Protein AF-A0A0F3N2S3-F1 (afdb_monomer_lite)

Foldseek 3Di:
DVVVLVVLLCVLQVQLVVLCVQLVVCVVVVVNVSNVVSNVSSVVSVVSSVVSSVVVVVD

Organism: NCBI:txid1359164

pLDDT: mean 87.01, std 15.19, range [48.16, 98.38]

Structure (mmCIF, N/CA/C/O backbone):
data_AF-A0A0F3N2S3-F1
#
_entry.id   AF-A0A0F3N2S3-F1
#
loop_
_atom_site.group_PDB
_atom_site.id
_atom_site.type_symbol
_atom_site.label_atom_id
_atom_site.label_alt_id
_atom_site.label_comp_id
_atom_site.label_asym_id
_atom_site.label_entity_id
_atom_site.label_seq_id
_atom_site.pdbx_PDB_ins_code
_atom_site.Cartn_x
_atom_site.Cartn_y
_atom_site.Cartn_z
_atom_site.occupancy
_atom_site.B_iso_or_equiv
_atom_site.auth_seq_id
_atom_site.auth_comp_id
_atom_site.auth_asym_id
_atom_site.auth_atom_id
_atom_site.pdbx_PDB_model_num
ATOM 1 N N . MET A 1 1 ? -24.951 1.404 15.604 1.00 56.34 1 MET A N 1
ATOM 2 C CA . MET A 1 1 ? -23.642 2.094 15.726 1.00 56.34 1 MET A CA 1
ATOM 3 C C . MET A 1 1 ? -22.467 1.157 15.469 1.00 56.34 1 MET A C 1
ATOM 5 O O . MET A 1 1 ? -21.620 1.534 14.672 1.00 56.34 1 MET A O 1
ATOM 9 N N . GLN A 1 2 ? -22.429 -0.052 16.052 1.00 60.47 2 GLN A N 1
ATOM 10 C CA . GLN A 1 2 ? -21.382 -1.050 15.755 1.00 60.47 2 GLN A CA 1
ATOM 11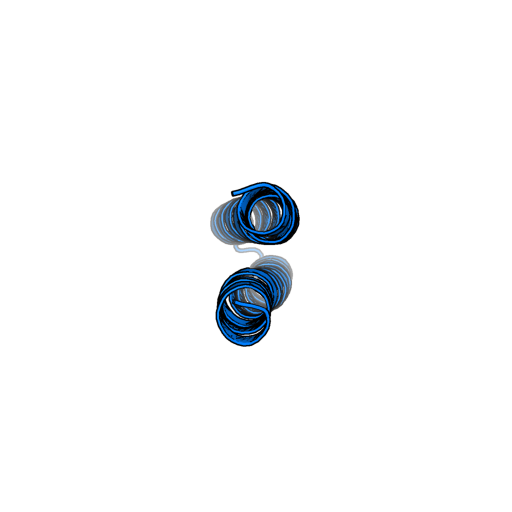 C C . GLN A 1 2 ? -21.243 -1.375 14.258 1.00 60.47 2 GLN A C 1
ATOM 13 O O . GLN A 1 2 ? -20.123 -1.408 13.756 1.00 60.47 2 GLN A O 1
ATOM 18 N N . ASP A 1 3 ? -22.359 -1.5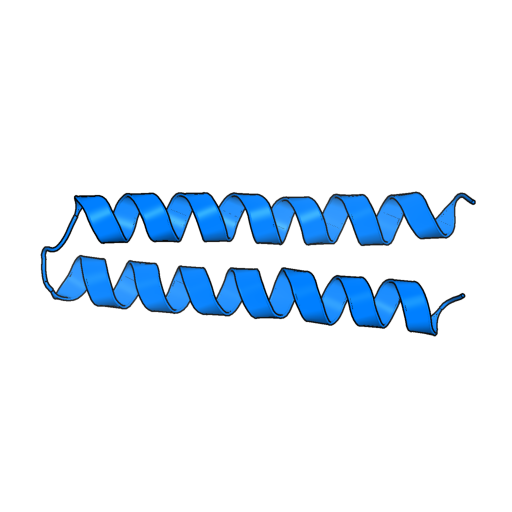23 13.540 1.00 72.81 3 ASP A N 1
ATOM 19 C CA . ASP A 1 3 ? -22.326 -1.849 12.105 1.00 72.81 3 ASP A CA 1
ATOM 20 C C . ASP A 1 3 ? -21.688 -0.741 11.262 1.00 72.81 3 ASP A C 1
ATOM 22 O O . ASP A 1 3 ? -20.900 -1.014 10.369 1.00 72.81 3 ASP A O 1
ATOM 26 N N . ILE A 1 4 ? -21.908 0.525 11.629 1.00 77.00 4 ILE A N 1
ATOM 27 C CA . ILE A 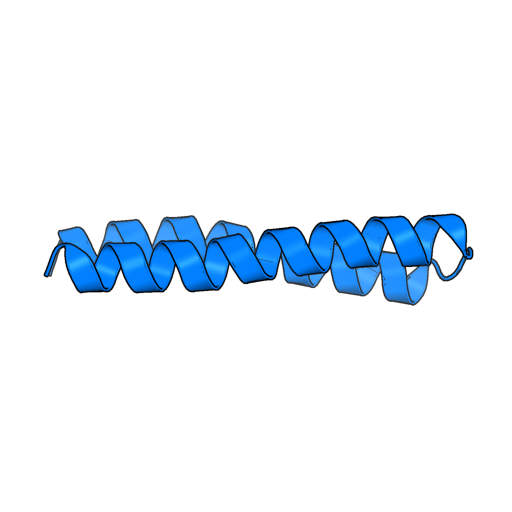1 4 ? -21.339 1.671 10.914 1.00 77.00 4 ILE A CA 1
ATOM 28 C C . ILE A 1 4 ? -19.810 1.657 11.028 1.00 77.00 4 ILE A C 1
ATOM 30 O O . ILE A 1 4 ? -19.115 1.799 10.028 1.00 77.00 4 ILE A O 1
ATOM 34 N N . ALA A 1 5 ? -19.267 1.471 12.234 1.00 74.12 5 ALA A N 1
ATOM 35 C CA . ALA A 1 5 ? -17.818 1.413 12.433 1.00 74.12 5 ALA A CA 1
ATOM 36 C C . ALA A 1 5 ? -17.183 0.239 11.668 1.00 74.12 5 ALA A C 1
ATOM 38 O O . ALA A 1 5 ? -16.109 0.395 11.085 1.00 74.12 5 ALA A O 1
ATOM 39 N N . LYS A 1 6 ? -17.872 -0.907 11.620 1.00 82.75 6 LYS A N 1
ATOM 40 C CA . LYS A 1 6 ? -17.453 -2.074 10.845 1.00 82.75 6 LYS A CA 1
ATOM 41 C C . LYS A 1 6 ? -17.447 -1.789 9.340 1.00 82.75 6 LYS A C 1
ATOM 43 O O . LYS A 1 6 ? -16.444 -2.072 8.694 1.00 82.75 6 LYS A O 1
ATOM 48 N N . ASP A 1 7 ? -18.488 -1.160 8.806 1.00 85.75 7 ASP A N 1
ATOM 49 C CA . ASP A 1 7 ? -18.571 -0.816 7.382 1.00 85.75 7 ASP A CA 1
ATOM 50 C C . ASP A 1 7 ? -17.453 0.153 6.964 1.00 85.75 7 ASP A C 1
ATOM 52 O O . ASP A 1 7 ? -16.811 -0.028 5.927 1.00 85.75 7 ASP A O 1
ATOM 56 N N . TYR A 1 8 ? -17.158 1.166 7.791 1.00 83.50 8 TYR A N 1
ATOM 57 C CA . TYR A 1 8 ? -16.038 2.081 7.539 1.00 83.50 8 TYR A CA 1
ATOM 58 C C . TYR A 1 8 ? -14.689 1.373 7.613 1.00 83.50 8 TYR A C 1
ATOM 60 O O . TYR A 1 8 ? -13.829 1.619 6.763 1.00 83.50 8 TYR A O 1
ATOM 68 N N . TYR A 1 9 ? -14.505 0.497 8.604 1.00 88.19 9 TYR A N 1
ATOM 69 C CA . TYR A 1 9 ? -13.302 -0.316 8.708 1.00 88.19 9 TYR A CA 1
ATOM 70 C C . TYR A 1 9 ? -13.114 -1.159 7.444 1.00 88.19 9 TYR A C 1
ATOM 72 O O . TYR A 1 9 ? -12.070 -1.081 6.803 1.00 88.19 9 TYR A O 1
ATOM 80 N N . GLU A 1 10 ? -14.130 -1.928 7.050 1.00 90.94 10 GLU A N 1
ATOM 81 C CA . GLU A 1 10 ? -14.069 -2.822 5.893 1.00 90.94 10 GLU A CA 1
ATOM 82 C C . GLU A 1 10 ? -13.807 -2.054 4.595 1.00 90.94 10 GLU A C 1
ATOM 84 O O . GLU A 1 10 ? -12.977 -2.477 3.785 1.00 90.94 10 GLU A O 1
ATOM 89 N N . TYR A 1 11 ? -14.433 -0.888 4.432 1.00 91.25 11 TYR A N 1
ATOM 90 C CA . TYR A 1 11 ? -14.219 -0.012 3.288 1.00 91.25 11 TYR A CA 1
ATOM 91 C C . TYR A 1 11 ? -12.773 0.491 3.194 1.00 91.25 11 TYR A C 1
ATOM 93 O O . TYR A 1 11 ? -12.100 0.283 2.178 1.00 91.25 11 TYR A O 1
ATOM 101 N N . TRP A 1 12 ? -12.272 1.144 4.246 1.00 92.94 12 TRP A N 1
ATOM 102 C CA . TRP A 1 12 ? -10.944 1.759 4.226 1.00 92.94 12 TRP A CA 1
ATOM 103 C C . TRP A 1 12 ? -9.829 0.715 4.232 1.00 92.94 12 TRP A C 1
ATOM 105 O O . TRP A 1 12 ? -8.859 0.839 3.480 1.00 92.94 12 TRP A O 1
ATOM 115 N N . PHE A 1 13 ? -9.998 -0.363 4.997 1.00 93.62 13 PHE A N 1
ATOM 116 C CA . PHE A 1 13 ? -9.037 -1.455 5.051 1.00 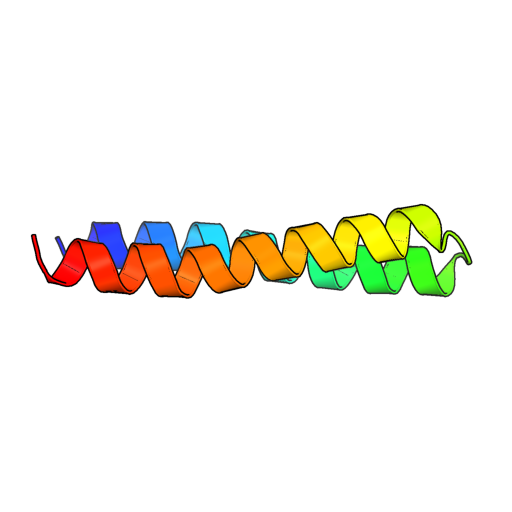93.62 13 PHE A CA 1
ATOM 117 C C . PHE A 1 13 ? -9.001 -2.235 3.734 1.00 93.62 13 PHE A C 1
ATOM 119 O O . PHE A 1 13 ? -7.929 -2.574 3.226 1.00 93.62 13 PHE A O 1
ATOM 126 N N . GLY A 1 14 ? -10.172 -2.499 3.144 1.00 95.75 14 GLY A N 1
ATOM 127 C CA . GLY A 1 14 ? -10.297 -3.122 1.828 1.00 95.75 14 GLY A CA 1
ATOM 128 C C . GLY A 1 14 ? -9.593 -2.308 0.746 1.00 95.75 14 GLY A C 1
ATOM 129 O O . GLY A 1 14 ? -8.777 -2.851 -0.002 1.00 95.75 14 GLY A O 1
ATOM 130 N N . ARG A 1 15 ? -9.830 -0.992 0.723 1.00 95.50 15 ARG A N 1
ATOM 131 C CA . ARG A 1 15 ? -9.154 -0.061 -0.187 1.00 95.50 15 ARG A CA 1
ATOM 132 C C . ARG A 1 15 ? -7.636 -0.051 0.013 1.00 95.50 15 ARG A C 1
ATOM 134 O O . ARG A 1 15 ? -6.905 -0.178 -0.967 1.00 95.50 15 AR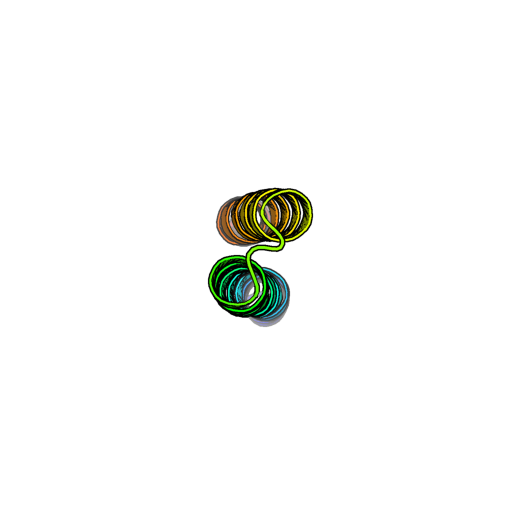G A O 1
ATOM 141 N N . GLY A 1 16 ? -7.160 0.032 1.257 1.00 96.25 16 GLY A N 1
ATOM 142 C CA . GLY A 1 16 ? -5.728 0.013 1.571 1.00 96.25 16 GLY A CA 1
ATOM 143 C C . GLY A 1 16 ? -5.026 -1.253 1.074 1.00 96.25 16 GLY A C 1
ATOM 144 O O . GLY A 1 16 ? -3.975 -1.174 0.440 1.00 96.25 16 GLY A O 1
ATOM 145 N N . LYS A 1 17 ? -5.649 -2.424 1.262 1.00 97.56 17 LYS A N 1
ATOM 146 C CA . LYS A 1 17 ? -5.152 -3.693 0.700 1.00 97.56 17 LYS A CA 1
ATOM 147 C C . LYS A 1 17 ? -5.118 -3.686 -0.830 1.00 97.56 17 LYS A C 1
ATOM 149 O O . LYS A 1 17 ? -4.162 -4.190 -1.416 1.00 97.56 17 LYS A O 1
ATOM 154 N N . GLY A 1 18 ? -6.142 -3.125 -1.476 1.00 97.56 18 GLY A N 1
ATOM 155 C CA . GLY A 1 18 ? -6.194 -2.990 -2.933 1.00 97.56 18 GLY A CA 1
ATOM 156 C C . GLY A 1 18 ? -5.027 -2.167 -3.479 1.00 97.56 18 GLY A C 1
ATOM 157 O O . GLY A 1 18 ? -4.347 -2.602 -4.408 1.00 97.56 18 GLY A O 1
ATOM 158 N N . PHE A 1 19 ? -4.737 -1.029 -2.848 1.00 98.06 19 PHE A N 1
ATOM 159 C CA . PHE A 1 19 ? -3.606 -0.186 -3.227 1.00 98.06 19 PHE A CA 1
ATOM 160 C C . PHE A 1 19 ? -2.246 -0.830 -2.939 1.00 98.06 19 PHE A C 1
ATOM 162 O O . PHE A 1 19 ? -1.358 -0.713 -3.776 1.00 98.06 19 PHE A O 1
ATOM 169 N N . LEU A 1 20 ? -2.083 -1.570 -1.833 1.00 97.69 20 LEU A N 1
ATOM 170 C CA . LEU A 1 20 ? -0.856 -2.344 -1.585 1.00 97.69 20 LEU A CA 1
ATOM 171 C C . LEU A 1 20 ? -0.596 -3.365 -2.693 1.00 97.69 20 LEU A C 1
ATOM 173 O O . LEU A 1 20 ? 0.519 -3.448 -3.203 1.00 97.69 20 LEU A O 1
ATOM 177 N N . LYS A 1 21 ? -1.633 -4.107 -3.101 1.00 98.19 21 LYS A N 1
ATOM 178 C CA . LYS A 1 21 ? -1.528 -5.045 -4.223 1.00 98.19 21 LYS A CA 1
ATOM 179 C C . LYS A 1 21 ? -1.111 -4.320 -5.506 1.00 98.19 21 LYS A C 1
ATOM 181 O O . LYS A 1 21 ? -0.202 -4.785 -6.185 1.00 98.19 21 LYS A O 1
ATOM 186 N N . GLY A 1 22 ? -1.743 -3.184 -5.809 1.00 97.50 22 GLY A N 1
ATOM 187 C CA . GLY A 1 22 ? -1.392 -2.355 -6.965 1.00 97.50 22 GLY A CA 1
ATOM 188 C C . GLY A 1 22 ? 0.055 -1.862 -6.920 1.00 97.50 22 GLY A C 1
ATOM 189 O O . GLY A 1 22 ? 0.763 -1.979 -7.912 1.00 97.50 22 GLY A O 1
ATOM 190 N N . ALA A 1 23 ? 0.527 -1.401 -5.758 1.00 98.06 23 ALA A N 1
ATOM 191 C CA . ALA A 1 23 ? 1.911 -0.975 -5.569 1.00 98.06 23 ALA A CA 1
ATOM 192 C C . ALA A 1 23 ? 2.899 -2.105 -5.889 1.00 98.06 23 ALA A C 1
ATOM 194 O O . ALA A 1 23 ? 3.861 -1.887 -6.615 1.00 98.06 23 ALA A O 1
ATOM 195 N N . THR A 1 24 ? 2.637 -3.331 -5.420 1.00 98.06 24 THR A N 1
ATOM 196 C CA . THR A 1 24 ? 3.472 -4.493 -5.761 1.00 98.06 24 THR A CA 1
ATOM 197 C C . THR A 1 24 ? 3.450 -4.809 -7.258 1.00 98.06 24 THR A C 1
ATOM 199 O O . THR A 1 24 ? 4.496 -5.127 -7.816 1.00 98.06 24 THR A O 1
ATOM 202 N N . THR A 1 25 ? 2.295 -4.708 -7.922 1.00 98.25 25 THR A N 1
ATOM 203 C CA . THR A 1 25 ? 2.203 -4.894 -9.380 1.00 98.25 25 THR A CA 1
ATOM 204 C C . THR A 1 25 ? 3.045 -3.859 -10.124 1.00 98.25 25 THR A C 1
ATOM 206 O O . THR A 1 25 ? 3.944 -4.242 -10.863 1.00 98.25 25 THR A O 1
ATOM 209 N N . TYR A 1 26 ? 2.847 -2.567 -9.847 1.00 98.38 26 TYR A N 1
ATOM 210 C CA . TYR A 1 26 ? 3.612 -1.494 -10.487 1.00 98.38 26 TYR A CA 1
ATOM 211 C C . TYR A 1 26 ? 5.114 -1.575 -10.199 1.00 98.38 26 TYR A C 1
ATOM 213 O O . TYR A 1 26 ? 5.926 -1.228 -11.050 1.00 98.38 26 TYR A O 1
ATOM 221 N N . LEU A 1 27 ? 5.501 -2.052 -9.012 1.00 98.00 27 LEU A N 1
ATOM 222 C CA . LEU A 1 27 ? 6.903 -2.293 -8.684 1.00 98.00 27 LEU A CA 1
ATOM 223 C C . LEU A 1 27 ? 7.517 -3.375 -9.582 1.00 98.00 27 LEU A C 1
ATOM 225 O O . LEU A 1 27 ? 8.624 -3.187 -10.083 1.00 98.00 27 LEU A O 1
ATOM 229 N N . ASN A 1 28 ? 6.805 -4.486 -9.790 1.00 98.25 28 ASN A N 1
ATOM 230 C CA . ASN A 1 28 ? 7.264 -5.585 -10.644 1.00 98.25 28 ASN A CA 1
ATOM 231 C C . ASN A 1 28 ? 7.342 -5.178 -12.122 1.00 98.25 28 ASN A C 1
ATOM 233 O O . ASN A 1 28 ? 8.237 -5.638 -12.828 1.00 98.25 28 ASN A O 1
ATOM 237 N N . ASP A 1 29 ? 6.459 -4.280 -12.559 1.00 98.31 29 ASP A N 1
ATOM 238 C CA . ASP A 1 29 ? 6.435 -3.736 -13.922 1.00 98.31 29 ASP A CA 1
ATOM 239 C C . ASP A 1 29 ? 7.439 -2.578 -14.122 1.00 98.31 29 ASP A C 1
ATOM 241 O O . ASP A 1 29 ? 7.513 -1.988 -15.198 1.00 98.31 29 ASP A O 1
ATOM 245 N N . LEU A 1 30 ? 8.250 -2.261 -13.100 1.00 97.88 30 LEU A N 1
ATOM 246 C CA . LEU A 1 30 ? 9.234 -1.167 -13.077 1.00 97.88 30 LEU A CA 1
ATOM 247 C C . LEU A 1 30 ? 8.613 0.240 -13.227 1.00 97.88 30 LEU A C 1
ATOM 249 O O . LEU A 1 30 ? 9.312 1.224 -13.479 1.00 97.88 30 LEU A O 1
ATOM 253 N N . GLU A 1 31 ? 7.304 0.369 -13.001 1.00 98.31 31 GLU A N 1
ATOM 254 C CA . GLU A 1 31 ? 6.551 1.625 -13.023 1.00 98.31 31 GLU A CA 1
ATOM 255 C C . GLU A 1 31 ? 6.633 2.337 -11.660 1.00 98.31 31 GLU A C 1
ATOM 257 O O . GLU A 1 31 ? 5.649 2.518 -10.937 1.00 98.31 31 GLU A O 1
ATOM 262 N N . TYR A 1 32 ? 7.840 2.759 -11.277 1.00 97.62 32 TYR A N 1
ATOM 263 C CA . TYR A 1 32 ? 8.132 3.216 -9.912 1.00 97.62 32 TYR A CA 1
ATOM 264 C C . TYR A 1 32 ? 7.282 4.398 -9.431 1.00 97.62 32 TYR A C 1
ATOM 266 O O . TYR A 1 32 ? 6.911 4.449 -8.258 1.00 97.62 32 TYR A O 1
ATOM 274 N N . ALA A 1 33 ? 6.947 5.339 -10.318 1.00 98.38 33 ALA A N 1
ATOM 275 C CA . ALA A 1 33 ? 6.109 6.485 -9.964 1.00 98.38 33 ALA A CA 1
ATOM 276 C C . ALA A 1 33 ? 4.688 6.048 -9.569 1.00 98.38 33 ALA A C 1
ATOM 278 O O . ALA A 1 33 ? 4.147 6.522 -8.568 1.00 98.38 33 ALA A O 1
ATOM 279 N N . LEU A 1 34 ? 4.109 5.098 -10.310 1.00 98.31 34 LEU A N 1
ATOM 280 C CA . LEU A 1 34 ? 2.788 4.541 -10.017 1.00 98.31 34 LEU A CA 1
ATOM 281 C C . LEU A 1 34 ? 2.825 3.645 -8.779 1.00 98.31 34 LEU A C 1
ATOM 283 O O . LEU A 1 34 ? 1.923 3.717 -7.946 1.00 98.31 34 LEU A O 1
ATOM 287 N N . SER A 1 35 ? 3.906 2.883 -8.595 1.00 98.38 35 SER A N 1
ATOM 288 C CA . SER A 1 35 ? 4.142 2.115 -7.370 1.00 98.38 35 SER A CA 1
ATOM 289 C C . SER A 1 35 ? 4.177 3.016 -6.132 1.00 98.38 35 SER A C 1
ATOM 291 O O . SER A 1 35 ? 3.497 2.740 -5.144 1.00 98.38 35 SER A O 1
ATOM 293 N N . ALA A 1 36 ? 4.932 4.118 -6.178 1.00 98.19 36 ALA A N 1
ATOM 294 C CA . ALA A 1 36 ? 5.025 5.068 -5.071 1.00 98.19 36 ALA A CA 1
ATOM 295 C C . ALA A 1 36 ? 3.679 5.755 -4.788 1.00 98.19 36 ALA A C 1
ATOM 297 O O . ALA A 1 36 ? 3.276 5.869 -3.629 1.00 98.19 36 ALA A O 1
ATOM 298 N N . PHE A 1 37 ? 2.953 6.152 -5.837 1.00 98.06 37 PHE A N 1
ATOM 299 C CA . PHE A 1 37 ? 1.609 6.712 -5.704 1.00 98.06 37 PHE A CA 1
ATOM 300 C C . PHE A 1 37 ? 0.638 5.722 -5.045 1.00 98.06 37 PHE A C 1
ATOM 302 O O . PHE A 1 37 ? -0.047 6.070 -4.082 1.00 98.06 37 PHE A O 1
ATOM 309 N N . ALA A 1 38 ? 0.615 4.470 -5.506 1.00 98.19 38 ALA A N 1
ATOM 310 C CA . ALA A 1 38 ? -0.222 3.427 -4.924 1.00 98.19 38 ALA A CA 1
ATOM 311 C C . ALA A 1 38 ? 0.151 3.150 -3.457 1.00 98.19 38 ALA A C 1
ATOM 313 O O . ALA A 1 38 ? -0.733 2.997 -2.616 1.00 98.19 38 ALA A O 1
ATOM 314 N N . LEU A 1 39 ? 1.441 3.159 -3.110 1.00 97.88 39 LEU A N 1
ATOM 315 C CA . LEU A 1 39 ? 1.896 2.976 -1.729 1.00 97.88 39 LEU A CA 1
ATOM 316 C C . LEU A 1 39 ? 1.445 4.121 -0.805 1.00 97.88 39 LEU A C 1
ATOM 318 O O . LEU A 1 39 ? 1.022 3.886 0.332 1.00 97.88 39 LEU A O 1
ATOM 322 N N . HIS A 1 40 ? 1.486 5.357 -1.300 1.00 97.38 40 HIS A N 1
ATOM 323 C CA . HIS A 1 40 ? 0.954 6.519 -0.593 1.00 97.38 40 HIS A CA 1
ATOM 324 C C . HIS A 1 40 ? -0.560 6.381 -0.352 1.00 97.38 40 HIS A C 1
ATOM 326 O O . HIS A 1 40 ? -1.001 6.453 0.795 1.00 97.38 40 HIS A O 1
ATOM 332 N N . GLN A 1 41 ? -1.339 6.056 -1.388 1.00 97.44 41 GLN A N 1
ATOM 333 C CA . GLN A 1 41 ? -2.788 5.837 -1.269 1.00 97.44 41 GLN A CA 1
ATOM 334 C C . GLN A 1 41 ? -3.147 4.680 -0.323 1.00 97.44 41 GLN A C 1
ATOM 336 O O . GLN A 1 41 ? -4.138 4.742 0.417 1.00 97.44 41 GLN A O 1
ATOM 341 N N . ALA A 1 42 ? -2.324 3.629 -0.292 1.00 97.62 42 ALA A N 1
ATOM 342 C CA . ALA A 1 42 ? -2.484 2.545 0.665 1.00 97.62 42 ALA A CA 1
ATOM 343 C C . ALA A 1 42 ? -2.296 3.027 2.108 1.00 97.62 42 ALA A C 1
ATOM 345 O O . ALA A 1 42 ? -3.106 2.709 2.979 1.00 97.62 42 ALA A O 1
ATOM 346 N N . THR A 1 43 ? -1.261 3.831 2.345 1.00 96.00 43 THR A N 1
ATOM 347 C CA . THR A 1 43 ? -0.947 4.403 3.658 1.00 96.00 43 THR A CA 1
ATOM 348 C C . THR A 1 43 ? -2.085 5.293 4.154 1.00 96.00 43 THR A C 1
ATOM 350 O O . THR A 1 43 ? -2.575 5.097 5.266 1.00 96.00 43 THR A O 1
ATOM 353 N N . GLU A 1 44 ? -2.574 6.208 3.314 1.00 93.81 44 GLU A N 1
ATOM 354 C CA . GLU A 1 44 ? -3.711 7.077 3.644 1.00 93.81 44 GLU A CA 1
ATOM 355 C C . GLU A 1 44 ? -4.970 6.275 3.989 1.00 93.81 44 GLU A C 1
ATOM 357 O O . GLU A 1 44 ? -5.660 6.575 4.966 1.00 93.81 44 GLU A O 1
ATOM 362 N N . SER A 1 45 ? -5.248 5.210 3.236 1.00 94.12 45 SER A N 1
ATOM 363 C CA . SER A 1 45 ? -6.418 4.356 3.467 1.00 94.12 45 SER A CA 1
ATOM 364 C C . SER A 1 45 ? -6.318 3.587 4.792 1.00 94.12 45 SER A C 1
ATOM 366 O O . SER A 1 45 ? -7.295 3.484 5.538 1.00 94.12 45 SER A O 1
ATOM 368 N N . LEU A 1 46 ? -5.133 3.076 5.134 1.00 92.56 46 LEU A N 1
ATOM 369 C CA .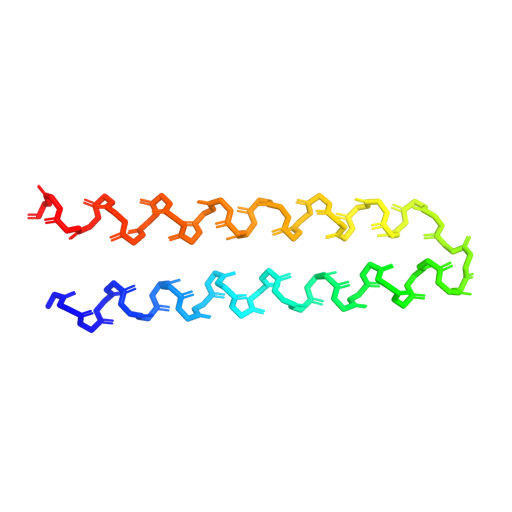 LEU A 1 46 ? -4.913 2.336 6.379 1.00 92.56 46 LEU A CA 1
ATOM 370 C C . LEU A 1 46 ? -4.946 3.254 7.610 1.00 92.56 46 LEU A C 1
ATOM 372 O O . LEU A 1 46 ? -5.581 2.907 8.605 1.00 92.56 46 LEU A O 1
ATOM 376 N N . TYR A 1 47 ? -4.369 4.456 7.539 1.00 89.56 47 TYR A N 1
ATOM 377 C CA . TYR A 1 47 ? -4.531 5.448 8.609 1.00 89.56 47 TYR A CA 1
ATOM 378 C C . TYR A 1 47 ? -5.988 5.893 8.762 1.00 89.56 47 TYR A C 1
ATOM 380 O O . TYR A 1 47 ? -6.490 5.980 9.884 1.00 89.56 47 TYR A O 1
ATOM 388 N N . SER A 1 48 ? -6.697 6.093 7.647 1.00 86.56 48 SER A N 1
ATOM 389 C CA . SER A 1 48 ? -8.129 6.415 7.661 1.00 86.56 48 SER A CA 1
ATOM 390 C C . SER A 1 48 ? -8.952 5.320 8.336 1.00 86.56 48 SER A C 1
ATOM 392 O O . SER A 1 48 ? -9.884 5.638 9.073 1.00 86.56 48 SER A O 1
ATOM 394 N N . THR A 1 49 ? -8.570 4.049 8.164 1.00 86.88 49 THR A N 1
ATOM 395 C CA . THR A 1 49 ? -9.185 2.904 8.857 1.00 86.88 49 THR A CA 1
ATOM 396 C C . THR A 1 49 ? -9.095 3.078 10.372 1.00 86.88 49 THR A C 1
ATOM 398 O O . THR A 1 49 ? -10.105 2.973 11.062 1.00 86.88 49 THR A O 1
ATOM 401 N N . ILE A 1 50 ? -7.907 3.391 10.898 1.00 80.69 50 ILE A N 1
ATOM 402 C CA . ILE A 1 50 ? -7.682 3.564 12.341 1.00 80.69 50 ILE A CA 1
ATOM 403 C C . ILE A 1 50 ? -8.475 4.768 12.859 1.00 80.69 50 ILE A C 1
ATOM 405 O O . ILE A 1 50 ? -9.216 4.655 13.833 1.00 80.69 50 ILE A O 1
ATOM 409 N N . PHE A 1 51 ? -8.367 5.911 12.183 1.00 74.69 51 PHE A N 1
ATOM 410 C CA . PHE A 1 51 ? -8.968 7.160 12.641 1.00 74.69 51 PHE A CA 1
ATOM 411 C C . PHE A 1 51 ? -10.502 7.118 12.627 1.00 74.69 51 PHE A C 1
ATOM 413 O O . PHE A 1 51 ? -11.139 7.457 13.622 1.00 74.69 51 PHE A O 1
ATOM 420 N N . THR A 1 52 ? -11.115 6.649 11.535 1.00 66.31 52 THR A N 1
ATOM 421 C CA . THR A 1 52 ? -12.586 6.612 11.419 1.00 66.31 52 THR A CA 1
ATOM 422 C C . THR A 1 52 ? -13.236 5.535 12.281 1.00 66.31 52 THR A C 1
ATOM 424 O O . THR A 1 52 ? -14.336 5.761 12.787 1.00 66.31 52 THR A O 1
ATOM 427 N N . SER A 1 53 ? -12.557 4.407 12.505 1.00 61.50 53 SER A N 1
ATOM 428 C CA . SER A 1 53 ? -13.058 3.357 13.401 1.00 61.50 53 SER A CA 1
ATOM 429 C C . SER A 1 53 ? -13.027 3.799 14.866 1.00 61.50 53 SER A C 1
ATOM 431 O O . SER A 1 53 ? -13.940 3.479 15.620 1.00 61.50 53 SER A O 1
ATOM 433 N N . VAL A 1 54 ? -12.001 4.559 15.272 1.00 60.12 54 VAL A N 1
ATOM 434 C CA . VAL A 1 54 ? -11.830 5.011 16.662 1.00 60.12 54 VAL A CA 1
ATOM 435 C C . VAL A 1 54 ? -12.697 6.231 16.985 1.00 60.12 54 VAL A C 1
ATOM 437 O O . VAL A 1 54 ? -13.337 6.245 18.034 1.00 60.12 54 VAL A O 1
ATOM 440 N N . LEU A 1 55 ? -12.795 7.230 16.098 1.00 58.41 55 LEU A N 1
ATOM 441 C CA . LEU A 1 55 ? -13.586 8.438 16.386 1.00 58.41 55 LEU A CA 1
ATOM 442 C C . LEU A 1 55 ? -15.089 8.178 16.496 1.00 58.41 55 LEU A C 1
ATOM 444 O O . LEU A 1 55 ? -15.749 8.798 17.323 1.00 58.41 55 LEU A O 1
ATOM 448 N N . LYS A 1 56 ? -15.638 7.252 15.704 1.00 55.62 56 LYS A N 1
ATOM 449 C CA . LYS A 1 56 ? -17.077 6.938 15.747 1.00 55.62 56 LYS A CA 1
ATOM 450 C C . LYS A 1 56 ? -17.497 6.069 16.934 1.00 55.62 56 LYS A C 1
ATOM 452 O O . LYS A 1 56 ? -18.685 5.845 17.117 1.00 55.62 56 LYS A O 1
ATOM 457 N N . LEU A 1 57 ? -16.548 5.580 17.732 1.00 53.34 57 LEU A N 1
ATOM 458 C CA . LEU A 1 57 ? -16.837 4.929 19.013 1.00 53.34 57 LEU A CA 1
ATOM 459 C C . LEU A 1 57 ? -16.968 5.940 20.166 1.00 53.34 57 LEU A C 1
ATOM 461 O O . LEU A 1 57 ? -17.402 5.555 21.248 1.00 53.34 57 LEU A O 1
ATOM 465 N N . GLN A 1 58 ? -16.595 7.209 19.954 1.00 50.56 58 GLN A N 1
ATOM 466 C CA . GLN A 1 58 ? -16.601 8.259 20.982 1.00 50.56 58 GLN A CA 1
ATOM 467 C C . GLN A 1 58 ? -17.721 9.305 20.820 1.00 50.56 58 GLN A C 1
ATOM 469 O O . GLN A 1 58 ? -17.819 10.205 21.652 1.00 50.56 58 GLN A O 1
ATOM 474 N N . THR A 1 59 ? -18.560 9.191 19.786 1.00 48.16 59 THR A N 1
ATOM 475 C CA . THR A 1 59 ? -19.718 10.066 19.505 1.00 48.16 59 THR A CA 1
ATOM 476 C C . THR A 1 59 ? -20.986 9.247 19.382 1.00 48.16 59 THR A C 1
ATOM 478 O O . THR A 1 59 ? -22.015 9.661 19.951 1.00 48.16 59 THR A O 1
#

Sequence (59 aa):
MQDIAKDYYEYWFGRGKGFLKGATTYLNDLEYALSAFALHQATESLYSTIFTSVLKLQT

Radius of gyration: 13.63 Å; chains: 1; bounding box: 33×16×35 Å

Secondary structure (DSSP, 8-state):
-HHHHHHHHHHHHHHHHHHHHHHHHHHHTT-HHHHHHHHHHHHHHHHHHHHHHHHTT--